Protein AF-A0A1U7H2M5-F1 (afdb_monomer_lite)

Foldseek 3Di:
DALDDDPVLVVQLVVQLVVCVVVVDDSVVSNVRSVVSSCVQWPCDPVSHTHGPCVVVVPVPPDPPDDDD

Structure (mmCIF, N/CA/C/O backbone):
data_AF-A0A1U7H2M5-F1
#
_entry.id   AF-A0A1U7H2M5-F1
#
loop_
_atom_site.group_PDB
_atom_site.id
_atom_site.type_symbol
_atom_site.label_atom_id
_atom_site.label_alt_id
_atom_site.label_comp_id
_atom_site.label_asym_id
_atom_site.label_entity_id
_atom_site.label_seq_id
_atom_site.pdbx_PDB_ins_code
_atom_site.Cartn_x
_atom_site.Cartn_y
_atom_site.Cartn_z
_atom_site.occupancy
_atom_site.B_iso_or_equiv
_atom_site.auth_seq_id
_atom_site.auth_comp_id
_atom_site.auth_asym_id
_atom_site.auth_atom_id
_atom_site.pdbx_PDB_model_num
ATOM 1 N N . MET A 1 1 ? 4.391 -4.861 20.488 1.00 37.22 1 MET A N 1
ATOM 2 C CA . MET A 1 1 ? 3.544 -5.446 19.429 1.00 37.22 1 MET A CA 1
ATOM 3 C C . MET A 1 1 ? 3.508 -4.438 18.299 1.00 37.22 1 MET A C 1
ATOM 5 O O . MET A 1 1 ? 3.281 -3.265 18.563 1.00 37.22 1 MET A O 1
ATOM 9 N N . LYS A 1 2 ? 3.971 -4.864 17.122 1.00 47.50 2 LYS A N 1
ATOM 10 C CA . LYS A 1 2 ? 4.244 -4.025 15.945 1.00 47.50 2 LYS A CA 1
ATOM 11 C C . LYS A 1 2 ? 2.942 -3.324 15.536 1.00 47.50 2 LYS A C 1
ATOM 13 O O . LYS A 1 2 ? 1.901 -3.934 15.679 1.00 47.50 2 LYS A O 1
ATOM 18 N N . GLY A 1 3 ? 2.974 -2.066 15.100 1.00 53.12 3 GLY A N 1
ATOM 19 C CA . GLY A 1 3 ? 1.805 -1.426 14.486 1.00 53.12 3 GLY A CA 1
ATOM 20 C C . GLY A 1 3 ? 1.497 -2.166 13.189 1.00 53.12 3 GLY A C 1
ATOM 21 O O . GLY A 1 3 ? 2.222 -2.012 12.210 1.00 53.12 3 GLY A O 1
ATOM 22 N N . GLU A 1 4 ? 0.542 -3.091 13.234 1.00 62.38 4 GLU A N 1
ATOM 23 C CA . GLU A 1 4 ? 0.363 -4.118 12.207 1.00 62.38 4 GLU A CA 1
ATOM 24 C C . GLU A 1 4 ? -0.348 -3.505 11.005 1.00 62.38 4 GLU A C 1
ATOM 26 O O . GLU A 1 4 ? -1.502 -3.086 11.100 1.00 62.38 4 GLU A O 1
ATOM 31 N N . LEU A 1 5 ? 0.357 -3.433 9.874 1.00 70.94 5 LEU A N 1
ATOM 32 C CA . LEU A 1 5 ? -0.284 -3.213 8.585 1.00 70.94 5 LEU A CA 1
ATOM 33 C C . LEU A 1 5 ? -1.353 -4.314 8.423 1.00 70.94 5 LEU A C 1
ATOM 35 O O . LEU A 1 5 ? -0.988 -5.491 8.528 1.00 70.94 5 LEU A O 1
ATOM 39 N N . PRO A 1 6 ? -2.635 -3.980 8.193 1.00 77.38 6 PRO A N 1
ATOM 40 C CA . PRO A 1 6 ? -3.685 -4.975 8.022 1.00 77.38 6 PRO A CA 1
ATOM 41 C C . PRO A 1 6 ? -3.331 -5.974 6.920 1.00 77.38 6 PRO A C 1
ATOM 43 O O . PRO A 1 6 ? -2.647 -5.631 5.952 1.00 77.38 6 PRO A O 1
ATOM 46 N N . GLN A 1 7 ? -3.827 -7.205 7.035 1.00 81.12 7 GLN A N 1
ATOM 47 C CA . GLN A 1 7 ? -3.555 -8.239 6.036 1.00 81.12 7 GLN A CA 1
ATOM 48 C C . GLN A 1 7 ? -4.021 -7.811 4.633 1.00 81.12 7 GLN A C 1
ATOM 50 O O . GLN A 1 7 ? -3.314 -8.039 3.656 1.00 81.12 7 GLN A O 1
ATOM 55 N N . GLU A 1 8 ? -5.149 -7.107 4.533 1.00 79.75 8 GLU A N 1
ATOM 56 C CA . GLU A 1 8 ? -5.634 -6.510 3.279 1.00 79.75 8 GLU A CA 1
ATOM 57 C C . GLU A 1 8 ? -4.649 -5.498 2.676 1.00 79.75 8 GLU A C 1
ATOM 59 O O . GLU A 1 8 ? -4.368 -5.538 1.480 1.00 79.75 8 GLU A O 1
ATOM 64 N N . ALA A 1 9 ? -4.040 -4.639 3.494 1.00 82.44 9 ALA A N 1
ATOM 65 C CA . ALA A 1 9 ? -3.029 -3.693 3.027 1.00 82.44 9 ALA A CA 1
ATOM 66 C C . ALA A 1 9 ? -1.765 -4.410 2.514 1.00 82.44 9 ALA A C 1
ATOM 68 O O . ALA A 1 9 ? -1.191 -4.001 1.503 1.00 82.44 9 ALA A O 1
ATOM 69 N N . GLN A 1 10 ? -1.358 -5.522 3.140 1.00 87.00 10 GLN A N 1
ATOM 70 C CA . GLN A 1 10 ? -0.277 -6.364 2.610 1.00 87.00 10 GLN A CA 1
ATOM 71 C C . GLN A 1 10 ? -0.648 -7.006 1.267 1.00 87.00 10 GLN A C 1
ATOM 73 O O . GLN A 1 10 ? 0.201 -7.101 0.380 1.00 87.00 10 GLN A O 1
ATOM 78 N N . GLN A 1 11 ? -1.905 -7.425 1.092 1.00 88.19 11 GLN A N 1
ATOM 79 C CA . GLN A 1 11 ? -2.384 -7.988 -0.173 1.00 88.19 11 GLN A CA 1
ATOM 80 C C . GLN A 1 11 ? -2.372 -6.945 -1.294 1.00 88.19 11 GLN A C 1
ATOM 82 O O . GLN A 1 11 ? -1.882 -7.237 -2.385 1.00 88.19 11 GLN A O 1
ATOM 87 N N . ILE A 1 12 ? -2.828 -5.719 -1.015 1.00 87.12 12 ILE A N 1
ATOM 88 C CA . ILE A 1 12 ? -2.773 -4.597 -1.964 1.00 87.12 12 ILE A CA 1
ATOM 89 C C . ILE A 1 12 ? -1.325 -4.299 -2.350 1.00 87.12 12 ILE A C 1
ATOM 91 O O . ILE A 1 12 ? -1.017 -4.175 -3.537 1.00 87.12 12 ILE A O 1
ATOM 95 N N . PHE A 1 13 ? -0.422 -4.250 -1.365 1.00 90.50 13 PHE A N 1
ATOM 96 C CA . PHE A 1 13 ? 1.003 -4.060 -1.615 1.00 90.50 13 PHE A CA 1
ATOM 97 C C . PHE A 1 13 ? 1.557 -5.143 -2.545 1.00 90.50 13 PHE A C 1
ATOM 99 O O . PHE A 1 13 ? 2.151 -4.825 -3.571 1.00 90.50 13 PHE A O 1
ATOM 106 N N . ALA A 1 14 ? 1.353 -6.420 -2.216 1.00 90.81 14 ALA A N 1
ATOM 107 C CA . ALA A 1 14 ? 1.896 -7.533 -2.990 1.00 90.81 14 ALA A CA 1
ATOM 108 C C . ALA A 1 14 ? 1.330 -7.579 -4.418 1.00 90.81 14 ALA A C 1
ATOM 110 O O . ALA A 1 14 ? 2.078 -7.835 -5.363 1.00 90.81 14 ALA A O 1
ATOM 111 N N . ALA A 1 15 ? 0.036 -7.294 -4.588 1.00 91.06 15 ALA A N 1
ATOM 112 C CA . ALA A 1 15 ? -0.611 -7.243 -5.894 1.00 91.06 15 ALA A CA 1
ATOM 113 C C . ALA A 1 15 ? -0.042 -6.112 -6.763 1.00 91.06 15 ALA A C 1
ATOM 115 O O . ALA A 1 15 ? 0.394 -6.366 -7.886 1.00 91.06 15 ALA A O 1
ATOM 116 N N . ALA A 1 16 ? 0.026 -4.890 -6.226 1.00 91.19 16 ALA A N 1
ATOM 117 C CA . ALA A 1 16 ? 0.571 -3.735 -6.934 1.00 91.19 16 ALA A CA 1
ATOM 118 C C . ALA A 1 16 ? 2.069 -3.901 -7.236 1.00 91.19 16 ALA A C 1
ATOM 120 O O . ALA A 1 16 ? 2.523 -3.589 -8.334 1.00 91.19 16 ALA A O 1
ATOM 121 N N . PHE A 1 17 ? 2.832 -4.464 -6.297 1.00 93.81 17 PHE A N 1
ATOM 122 C CA . PHE A 1 17 ? 4.256 -4.739 -6.468 1.00 93.81 17 PHE A CA 1
ATOM 123 C C . PHE A 1 17 ? 4.511 -5.777 -7.564 1.00 93.81 17 PHE A C 1
ATOM 125 O O . PHE A 1 17 ? 5.377 -5.585 -8.416 1.00 93.81 17 PHE A O 1
ATOM 132 N N . LYS A 1 18 ? 3.742 -6.873 -7.573 1.00 92.75 18 LYS A N 1
ATOM 133 C CA . LYS A 1 18 ? 3.846 -7.908 -8.608 1.00 92.75 18 LYS A CA 1
ATOM 134 C C . LYS A 1 18 ? 3.421 -7.377 -9.976 1.00 92.75 18 LYS A C 1
ATOM 136 O O . LYS A 1 18 ? 4.085 -7.684 -10.960 1.00 92.75 18 LYS A O 1
ATOM 141 N N . ALA A 1 19 ? 2.355 -6.578 -10.034 1.00 92.50 19 ALA A N 1
ATOM 142 C CA . ALA A 1 19 ? 1.901 -5.945 -11.269 1.00 92.50 19 ALA A CA 1
ATOM 143 C C . ALA A 1 19 ? 2.974 -5.008 -11.841 1.00 92.50 19 ALA A C 1
ATOM 145 O O . ALA A 1 19 ? 3.351 -5.158 -12.996 1.00 92.50 19 ALA A O 1
ATOM 146 N N . ALA A 1 20 ? 3.539 -4.122 -11.017 1.00 93.12 20 ALA A N 1
ATOM 147 C CA . ALA A 1 20 ? 4.581 -3.193 -11.444 1.00 93.12 20 ALA A CA 1
ATOM 148 C C . ALA A 1 20 ? 5.873 -3.905 -11.887 1.00 93.12 20 ALA A C 1
ATOM 150 O O . ALA A 1 20 ? 6.459 -3.535 -12.900 1.00 93.12 20 ALA A O 1
ATOM 151 N N . GLN A 1 21 ? 6.297 -4.965 -11.190 1.00 92.62 21 GLN A N 1
ATOM 152 C CA . GLN A 1 21 ? 7.421 -5.787 -11.656 1.00 92.62 21 GLN A CA 1
ATOM 153 C C . GLN A 1 21 ? 7.118 -6.494 -12.980 1.00 92.62 21 GLN A C 1
ATOM 155 O O . GLN A 1 21 ? 7.987 -6.579 -13.843 1.00 92.62 21 GLN A O 1
ATOM 160 N N . SER A 1 22 ? 5.890 -6.991 -13.156 1.00 92.81 22 SER A N 1
ATOM 161 C CA . SER A 1 22 ? 5.466 -7.610 -14.416 1.00 92.81 22 SER A CA 1
ATOM 162 C C . SER A 1 22 ? 5.429 -6.613 -15.576 1.00 92.81 22 SER A C 1
ATOM 164 O O . SER A 1 22 ? 5.598 -7.025 -16.718 1.00 92.81 22 SER A O 1
ATOM 166 N N . ASP A 1 23 ? 5.228 -5.328 -15.282 1.00 90.38 23 ASP A N 1
ATOM 167 C CA . ASP A 1 23 ? 5.282 -4.219 -16.241 1.00 90.38 23 ASP A CA 1
ATOM 168 C C . ASP A 1 23 ? 6.729 -3.829 -16.613 1.00 90.38 23 ASP A C 1
ATOM 170 O O . ASP A 1 23 ? 6.963 -3.001 -17.487 1.00 90.38 23 ASP A O 1
ATOM 174 N N . GLY A 1 24 ? 7.727 -4.446 -15.967 1.00 92.12 24 GLY A N 1
ATOM 175 C CA . GLY A 1 24 ? 9.145 -4.165 -16.187 1.00 92.12 24 GLY A CA 1
ATOM 176 C C . GLY A 1 24 ? 9.698 -3.026 -15.328 1.00 92.12 24 GLY A C 1
ATOM 177 O O . GLY A 1 24 ? 10.793 -2.539 -15.610 1.00 92.12 24 GLY A O 1
ATOM 178 N N . MET A 1 25 ? 8.987 -2.591 -14.277 1.00 92.19 25 MET A N 1
ATOM 179 C CA . MET A 1 25 ? 9.533 -1.609 -13.337 1.00 92.19 25 MET A CA 1
ATOM 180 C C . MET A 1 25 ? 10.654 -2.197 -12.477 1.00 92.19 25 MET A C 1
ATOM 182 O O . MET A 1 25 ? 10.568 -3.324 -11.986 1.00 92.19 25 MET A O 1
ATOM 186 N N . SER A 1 26 ? 11.660 -1.366 -12.192 1.00 93.56 26 SER A N 1
ATOM 187 C CA . SER A 1 26 ? 12.661 -1.644 -11.161 1.00 93.56 26 SER A CA 1
ATOM 188 C C . SER A 1 26 ? 12.004 -1.855 -9.796 1.00 93.56 26 SER A C 1
ATOM 190 O O . SER A 1 26 ? 10.986 -1.234 -9.482 1.00 93.56 26 SER A O 1
ATOM 192 N N . GLU A 1 27 ? 12.630 -2.676 -8.951 1.00 89.75 27 GLU A N 1
ATOM 193 C CA . GLU A 1 27 ? 12.133 -3.015 -7.610 1.00 89.75 27 GLU A CA 1
ATOM 194 C C . GLU A 1 27 ? 11.749 -1.773 -6.787 1.00 89.75 27 GLU A C 1
ATOM 196 O O . GLU A 1 27 ? 10.714 -1.748 -6.122 1.00 89.75 27 GLU A O 1
ATOM 201 N N . GLU A 1 28 ? 12.557 -0.718 -6.870 1.00 92.44 28 GLU A N 1
ATOM 202 C CA . GLU A 1 28 ? 12.331 0.554 -6.183 1.00 92.44 28 GLU A CA 1
ATOM 203 C C . GLU A 1 28 ? 11.053 1.256 -6.669 1.00 92.44 28 GLU A C 1
ATOM 205 O O . GLU A 1 28 ? 10.240 1.692 -5.852 1.00 92.44 28 GLU A O 1
ATOM 210 N N . GLY A 1 29 ? 10.830 1.300 -7.986 1.00 93.81 29 GLY A N 1
ATOM 211 C CA . GLY A 1 29 ? 9.629 1.884 -8.590 1.00 93.81 29 GLY A CA 1
ATOM 212 C C . GLY A 1 29 ? 8.378 1.068 -8.274 1.00 93.81 29 GLY A C 1
ATOM 213 O O . GLY A 1 29 ? 7.372 1.613 -7.817 1.00 93.81 29 GLY A O 1
ATOM 214 N N . ALA A 1 30 ? 8.471 -0.258 -8.397 1.00 94.19 30 ALA A N 1
ATOM 215 C CA . ALA A 1 30 ? 7.392 -1.170 -8.032 1.00 94.19 30 ALA A CA 1
ATOM 216 C C . ALA A 1 30 ? 7.010 -1.031 -6.551 1.00 94.19 30 ALA A C 1
ATOM 218 O O . ALA A 1 30 ? 5.829 -1.008 -6.200 1.00 94.19 30 ALA A O 1
ATOM 219 N N . ARG A 1 31 ? 8.006 -0.880 -5.669 1.00 93.06 31 ARG A N 1
ATOM 220 C CA . ARG A 1 31 ? 7.801 -0.652 -4.235 1.00 93.06 31 ARG A CA 1
ATOM 221 C C . ARG A 1 31 ? 7.119 0.688 -3.969 1.00 93.06 31 ARG A C 1
ATOM 223 O O . ARG A 1 31 ? 6.240 0.745 -3.110 1.00 93.06 31 ARG A O 1
ATOM 230 N N . GLN A 1 32 ? 7.485 1.752 -4.686 1.00 93.19 32 GLN A N 1
ATOM 231 C CA . GLN A 1 32 ? 6.819 3.051 -4.558 1.00 93.19 32 GLN A CA 1
ATOM 232 C C . GLN A 1 32 ? 5.355 3.001 -5.004 1.00 93.19 32 GLN A C 1
ATOM 234 O O . GLN A 1 32 ? 4.494 3.478 -4.266 1.00 93.19 32 GLN A O 1
ATOM 239 N N . ILE A 1 33 ? 5.056 2.384 -6.152 1.00 91.50 33 ILE A N 1
ATOM 240 C CA . ILE A 1 33 ? 3.682 2.191 -6.651 1.00 91.50 33 ILE A CA 1
ATOM 241 C C . ILE A 1 33 ? 2.848 1.387 -5.648 1.00 91.50 33 ILE A C 1
ATOM 243 O O . ILE A 1 33 ? 1.720 1.763 -5.313 1.00 91.50 33 ILE A O 1
ATOM 247 N N . ALA A 1 34 ? 3.417 0.304 -5.119 1.00 91.88 34 ALA A N 1
ATOM 248 C CA . ALA A 1 34 ? 2.756 -0.534 -4.132 1.00 91.88 34 ALA A CA 1
ATOM 249 C C . ALA A 1 34 ? 2.446 0.229 -2.836 1.00 91.88 34 ALA A C 1
ATOM 251 O O . ALA A 1 34 ? 1.312 0.200 -2.360 1.00 91.88 34 ALA A O 1
ATOM 252 N N . TRP A 1 35 ? 3.410 0.985 -2.300 1.00 90.31 35 TRP A N 1
ATOM 253 C CA . TRP A 1 35 ? 3.174 1.836 -1.131 1.00 90.31 35 TRP A CA 1
ATOM 254 C C . TRP A 1 35 ? 2.177 2.958 -1.400 1.00 90.31 35 TRP A C 1
ATOM 256 O O . TRP A 1 35 ? 1.412 3.300 -0.503 1.00 90.31 35 TRP A O 1
ATOM 266 N N . ASN A 1 36 ? 2.160 3.525 -2.607 1.00 90.31 36 ASN A N 1
ATOM 267 C CA . ASN A 1 36 ? 1.176 4.532 -2.991 1.00 90.31 36 ASN A CA 1
ATOM 268 C C . ASN A 1 36 ? -0.240 3.935 -2.982 1.00 90.31 36 ASN A C 1
ATOM 270 O O . ASN A 1 36 ? -1.141 4.509 -2.380 1.00 90.31 36 ASN A O 1
ATOM 274 N N . SER A 1 37 ? -0.399 2.722 -3.522 1.00 88.06 37 SER A N 1
ATOM 275 C CA . SER A 1 37 ? -1.674 1.991 -3.519 1.00 88.06 37 SER A CA 1
ATOM 276 C C . SER A 1 37 ? -2.172 1.707 -2.099 1.00 88.06 37 SER A C 1
ATOM 278 O O . SER A 1 37 ? -3.343 1.934 -1.797 1.00 88.06 37 SER A O 1
ATOM 280 N N . VAL A 1 38 ? -1.276 1.276 -1.203 1.00 87.38 38 VAL A N 1
ATOM 281 C CA . VAL A 1 38 ? -1.603 1.095 0.219 1.00 87.38 38 VAL A CA 1
ATOM 282 C C . VAL A 1 38 ? -1.999 2.418 0.859 1.00 87.38 38 VAL A C 1
ATOM 284 O O . VAL A 1 38 ? -3.038 2.468 1.498 1.00 87.38 38 VAL A O 1
ATOM 287 N N . LYS A 1 39 ? -1.229 3.493 0.654 1.00 85.31 39 LYS A N 1
ATOM 288 C CA . LYS A 1 39 ? -1.512 4.827 1.215 1.00 85.31 39 LYS A CA 1
ATOM 289 C C . LYS A 1 39 ? -2.798 5.462 0.680 1.00 85.31 39 LYS A C 1
ATOM 291 O O . LYS A 1 39 ? -3.390 6.317 1.333 1.00 85.31 39 LYS A O 1
ATOM 296 N N . ASN A 1 40 ? -3.222 5.067 -0.516 1.00 85.12 40 ASN A N 1
ATOM 297 C CA . ASN A 1 40 ? -4.482 5.514 -1.090 1.00 85.12 40 ASN A CA 1
ATOM 298 C C . ASN A 1 40 ? -5.683 4.891 -0.359 1.00 85.12 40 ASN A C 1
ATOM 300 O O . ASN A 1 40 ? -6.679 5.570 -0.128 1.00 85.12 40 ASN A O 1
ATOM 304 N N . GLN A 1 41 ? -5.561 3.619 0.033 1.00 82.44 41 GLN A N 1
ATOM 305 C CA . GLN A 1 41 ? -6.613 2.844 0.703 1.00 82.44 41 GLN A CA 1
ATOM 306 C C . GLN A 1 41 ? -6.525 2.894 2.236 1.00 82.44 41 GLN A C 1
ATOM 308 O O . GLN A 1 41 ? -7.529 2.732 2.922 1.00 82.44 41 GLN A O 1
ATOM 313 N N . TYR A 1 42 ? -5.338 3.126 2.788 1.00 84.25 42 TYR A N 1
ATOM 314 C CA . TYR A 1 42 ? -5.052 3.167 4.217 1.00 84.25 42 TYR A CA 1
ATOM 315 C C . TYR A 1 42 ? -4.231 4.406 4.546 1.00 84.25 42 TYR A C 1
ATOM 317 O O . TYR A 1 42 ? -3.243 4.708 3.888 1.00 84.25 42 TYR A O 1
ATOM 325 N N . GLU A 1 43 ? -4.594 5.093 5.613 1.00 84.81 43 GLU A N 1
ATOM 326 C CA . GLU A 1 43 ? -3.865 6.234 6.137 1.00 84.81 43 GLU A CA 1
ATOM 327 C C . GLU A 1 43 ? -3.075 5.822 7.381 1.00 84.81 43 GLU A C 1
ATOM 329 O O . GLU A 1 43 ? -3.572 5.083 8.236 1.00 84.81 43 GLU A O 1
ATOM 334 N N . GLU A 1 44 ? -1.829 6.283 7.488 1.00 80.81 44 GLU A N 1
ATOM 335 C CA . GLU A 1 44 ? -1.061 6.135 8.722 1.00 80.81 44 GLU A CA 1
ATOM 336 C C . GLU A 1 44 ? -1.596 7.143 9.746 1.00 80.81 44 GLU A C 1
ATOM 338 O O . GLU A 1 44 ? -1.387 8.350 9.628 1.00 80.81 44 GLU A O 1
ATOM 343 N N . GLY A 1 45 ? -2.325 6.638 10.737 1.00 76.31 45 GLY A N 1
ATOM 344 C CA . GLY A 1 45 ? -2.834 7.424 11.849 1.00 76.31 45 GLY A CA 1
ATOM 345 C C . GLY A 1 45 ? -1.719 7.837 12.805 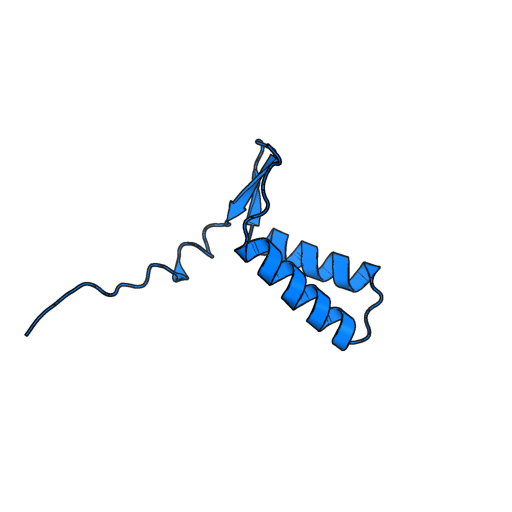1.00 76.31 45 GLY A C 1
ATOM 346 O O . GLY A 1 45 ? -0.662 7.203 12.888 1.00 76.31 45 GLY A O 1
ATOM 347 N N . SER A 1 46 ? -1.980 8.883 13.589 1.00 76.25 46 SER A N 1
ATOM 348 C CA . SER A 1 46 ? -1.026 9.448 14.555 1.00 76.25 46 SER A CA 1
ATOM 349 C C . SER A 1 46 ? -0.511 8.437 15.592 1.00 76.25 46 SER A C 1
ATOM 351 O O . SER A 1 46 ? 0.565 8.624 16.155 1.00 76.25 46 SER A O 1
ATOM 353 N N . ASP A 1 47 ? -1.224 7.329 15.795 1.00 75.38 47 ASP A N 1
ATOM 354 C CA . ASP A 1 47 ? -0.845 6.204 16.655 1.00 75.38 47 ASP A CA 1
ATOM 355 C C . ASP A 1 47 ? 0.180 5.235 16.030 1.00 75.38 47 ASP A C 1
ATOM 357 O O . ASP A 1 47 ? 0.430 4.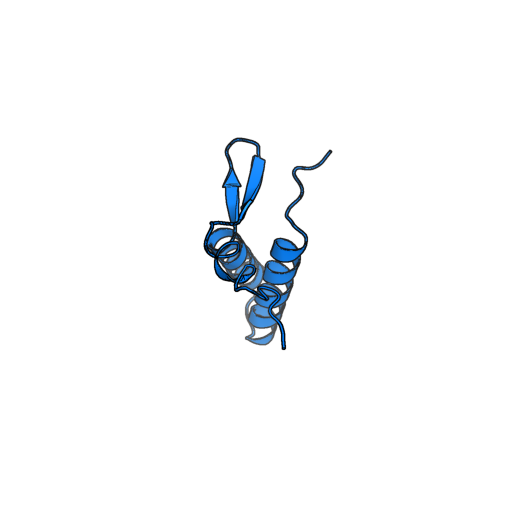161 16.586 1.00 75.38 47 ASP A O 1
ATOM 361 N N . ARG A 1 48 ? 0.757 5.563 14.861 1.00 70.75 48 ARG A N 1
ATOM 362 C CA . ARG A 1 48 ? 1.544 4.634 14.016 1.00 70.75 48 ARG A CA 1
ATOM 363 C C . ARG A 1 48 ? 0.761 3.371 13.642 1.00 70.75 48 ARG A C 1
ATOM 365 O O . A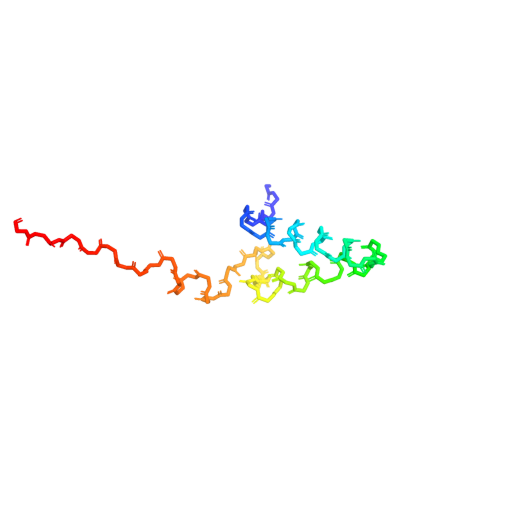RG A 1 48 ? 1.330 2.289 13.473 1.00 70.75 48 ARG A O 1
ATOM 372 N N . LYS A 1 49 ? -0.562 3.502 13.559 1.00 76.81 49 LYS A N 1
ATOM 373 C CA . LYS A 1 49 ? -1.487 2.455 13.129 1.00 76.81 49 LYS A CA 1
ATOM 374 C C . LYS A 1 49 ? -2.035 2.823 11.768 1.00 76.81 49 LYS A C 1
ATOM 376 O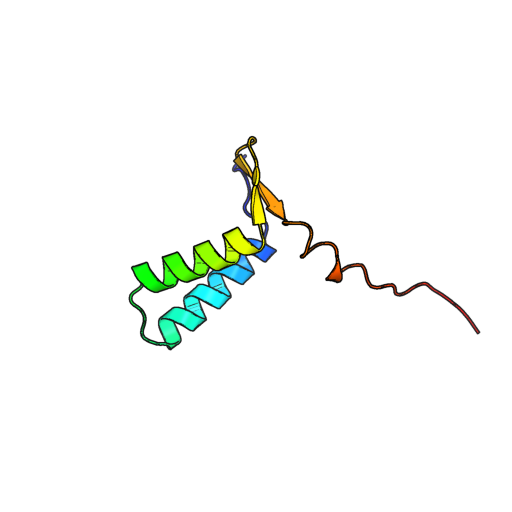 O . LYS A 1 49 ? -2.303 3.986 11.500 1.00 76.81 49 LYS A O 1
ATOM 381 N N . TRP A 1 50 ? -2.214 1.825 10.921 1.00 80.56 50 TRP A N 1
ATOM 382 C CA . TRP A 1 50 ? -2.825 2.023 9.618 1.00 80.56 50 TRP A CA 1
ATOM 383 C C . TRP A 1 50 ? -4.336 1.905 9.753 1.00 80.56 50 TRP A C 1
ATOM 385 O O . TRP A 1 50 ? -4.846 0.893 10.234 1.00 80.56 50 TRP A O 1
ATOM 395 N N . HIS A 1 51 ? -5.045 2.942 9.333 1.00 78.88 51 HIS A N 1
ATOM 396 C CA . HIS A 1 51 ? -6.497 3.000 9.330 1.00 78.88 51 HIS A CA 1
ATOM 397 C C . HIS A 1 51 ? -6.980 2.943 7.890 1.00 78.88 51 HIS A C 1
ATOM 399 O O . HIS A 1 51 ? -6.500 3.700 7.054 1.00 78.88 51 HIS A O 1
ATOM 405 N N . ALA A 1 52 ? -7.921 2.051 7.581 1.00 78.75 52 ALA A N 1
ATOM 406 C CA . ALA A 1 52 ? -8.547 2.047 6.266 1.00 78.75 52 ALA A CA 1
ATOM 407 C C . ALA A 1 52 ? -9.220 3.406 6.038 1.00 78.75 52 ALA A C 1
ATOM 409 O O . ALA A 1 52 ? -10.069 3.830 6.828 1.00 78.75 52 ALA A O 1
ATOM 410 N N . LYS A 1 53 ? -8.832 4.095 4.966 1.00 75.81 53 LYS A N 1
ATOM 411 C CA . LYS A 1 53 ? -9.530 5.283 4.492 1.00 75.81 53 LYS A CA 1
ATOM 412 C C . LYS A 1 53 ? -10.926 4.793 4.116 1.00 75.81 53 LYS A C 1
ATOM 414 O O . LYS A 1 53 ? -11.043 3.810 3.391 1.00 75.81 53 LYS A O 1
ATOM 419 N N . GLY A 1 54 ? -11.971 5.398 4.683 1.00 58.25 54 GLY A N 1
ATOM 420 C CA . GLY A 1 54 ? -13.336 4.841 4.768 1.00 58.25 54 GLY A CA 1
ATOM 421 C C . GLY A 1 54 ? -14.030 4.419 3.459 1.00 58.25 54 GLY A C 1
ATOM 422 O O . GLY A 1 54 ? -15.171 3.974 3.493 1.00 58.25 54 GLY A O 1
ATOM 423 N N . GLU A 1 55 ? -13.364 4.505 2.311 1.00 53.84 55 GLU A N 1
ATOM 424 C CA . GLU A 1 55 ? -13.8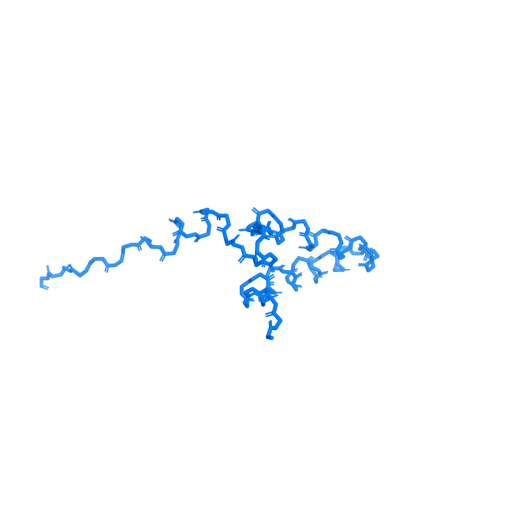05 3.915 1.049 1.00 53.84 55 GLU A CA 1
ATOM 425 C C . GLU A 1 55 ? -13.756 2.371 1.066 1.00 53.84 55 GLU A C 1
ATOM 427 O O . GLU A 1 55 ? -14.626 1.734 0.473 1.00 53.84 55 GLU A O 1
ATOM 432 N N . VAL A 1 56 ? -12.828 1.755 1.820 1.00 53.03 56 VAL A N 1
ATOM 433 C CA . VAL A 1 56 ? -12.762 0.282 1.981 1.00 53.03 56 VAL A CA 1
ATOM 434 C C . VAL A 1 56 ? -13.915 -0.237 2.848 1.00 53.03 56 VAL A C 1
ATOM 436 O O . VAL A 1 56 ? -14.484 -1.296 2.581 1.00 53.03 56 VAL A O 1
ATOM 439 N N . THR A 1 57 ? -14.326 0.529 3.865 1.00 48.50 57 THR A N 1
ATOM 440 C CA . THR A 1 57 ? -15.457 0.150 4.725 1.00 48.50 57 THR A CA 1
ATOM 441 C C . THR A 1 57 ? -16.806 0.412 4.064 1.00 48.50 57 THR A C 1
ATOM 443 O O . THR A 1 57 ? -17.759 -0.284 4.399 1.00 48.50 57 THR A O 1
ATOM 446 N N . ALA A 1 58 ? -16.882 1.324 3.085 1.00 46.00 58 ALA A N 1
ATOM 447 C CA . ALA A 1 58 ? -18.115 1.642 2.365 1.00 46.00 58 ALA A CA 1
ATOM 448 C C . ALA A 1 58 ? -18.588 0.542 1.388 1.00 46.00 58 ALA A C 1
ATOM 450 O O . ALA A 1 58 ? -19.765 0.501 1.028 1.00 46.00 58 ALA A O 1
ATOM 451 N N . GLN A 1 59 ? -17.703 -0.361 0.942 1.00 49.09 59 GLN A N 1
ATOM 452 C CA . GLN A 1 59 ? -18.045 -1.355 -0.092 1.00 49.09 59 GLN A CA 1
ATOM 453 C C . GLN A 1 59 ? -18.195 -2.794 0.425 1.00 49.09 59 GLN A C 1
ATOM 455 O O . GLN A 1 59 ? -18.845 -3.601 -0.235 1.00 49.09 59 GLN A O 1
ATOM 460 N N . HIS A 1 60 ? -17.709 -3.117 1.629 1.00 49.62 60 HIS A N 1
ATOM 461 C CA . HIS A 1 60 ? -17.896 -4.449 2.233 1.00 49.62 60 HIS A CA 1
ATOM 462 C C . HIS A 1 60 ? -19.143 -4.592 3.118 1.00 49.62 60 HIS A C 1
ATOM 464 O O . HIS A 1 60 ? -19.423 -5.676 3.624 1.00 49.62 60 HIS A O 1
ATOM 470 N N . HIS A 1 61 ? -19.936 -3.530 3.269 1.00 46.50 6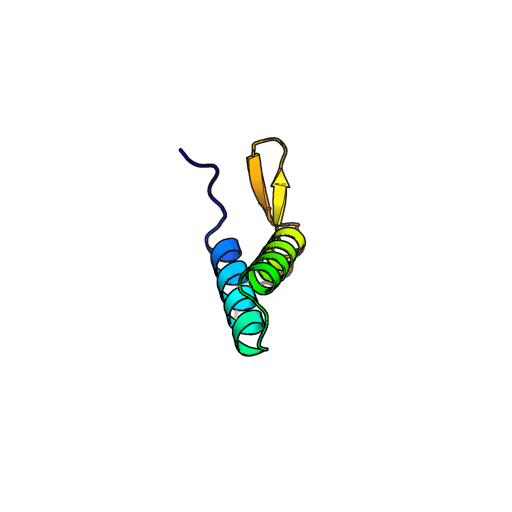1 HIS A N 1
ATOM 471 C CA . HIS A 1 61 ? -21.234 -3.580 3.943 1.00 46.50 61 HIS A CA 1
ATOM 472 C C . HIS A 1 61 ? -22.404 -3.273 2.997 1.00 46.50 61 HIS A C 1
ATOM 474 O O . HIS A 1 61 ? -23.392 -2.659 3.392 1.00 46.50 61 HIS A O 1
ATOM 480 N N . LYS A 1 62 ? -22.343 -3.718 1.734 1.00 45.25 62 LYS A N 1
ATOM 481 C CA . LYS A 1 62 ? -23.567 -3.825 0.932 1.00 45.25 62 LYS A CA 1
ATOM 482 C C . LYS A 1 62 ? -24.325 -5.086 1.357 1.00 45.25 62 LYS A C 1
ATOM 484 O O . LYS A 1 62 ? -24.098 -6.168 0.835 1.00 45.25 62 LYS A O 1
ATOM 489 N N . ALA A 1 63 ? -25.181 -4.897 2.357 1.00 46.72 63 ALA A N 1
ATOM 490 C CA . ALA A 1 63 ? -26.431 -5.606 2.611 1.00 46.72 63 ALA A CA 1
ATOM 491 C C . ALA A 1 63 ? -26.609 -6.979 1.926 1.00 46.72 63 ALA A C 1
ATOM 493 O O . ALA A 1 63 ? -27.060 -7.060 0.785 1.00 46.72 63 ALA A O 1
ATOM 494 N N . VAL A 1 64 ? -26.434 -8.056 2.691 1.00 51.56 64 VAL A N 1
ATOM 495 C CA . VAL A 1 64 ? -27.434 -9.132 2.665 1.00 51.56 64 VAL A CA 1
ATOM 496 C C . VAL A 1 64 ? -28.271 -8.952 3.924 1.00 51.56 64 VAL A C 1
ATOM 498 O O . VAL A 1 64 ? -28.028 -9.551 4.967 1.00 51.56 64 VAL A O 1
ATOM 501 N N . THR A 1 65 ? -29.219 -8.021 3.843 1.00 48.78 65 THR A N 1
ATOM 502 C CA . THR A 1 65 ? -30.356 -7.987 4.756 1.00 48.78 65 THR A CA 1
ATOM 503 C C . THR A 1 65 ? -31.173 -9.239 4.479 1.00 48.78 65 THR A C 1
ATOM 505 O O . THR A 1 65 ? -31.681 -9.434 3.379 1.00 48.78 65 THR A O 1
ATOM 508 N N . SER A 1 66 ? -31.256 -10.092 5.489 1.00 52.16 66 SER A N 1
ATOM 509 C CA . SER A 1 66 ? -32.204 -11.187 5.600 1.00 52.16 66 SER A CA 1
ATOM 510 C C . SER A 1 66 ? -33.632 -10.720 5.287 1.00 52.16 66 SER A C 1
ATOM 512 O O . SER A 1 66 ? -34.101 -9.730 5.841 1.00 52.16 66 SER A O 1
ATOM 514 N N . GLY A 1 67 ? -34.331 -11.465 4.437 1.00 47.88 67 GLY A N 1
ATOM 515 C CA . GLY A 1 67 ? -35.759 -11.329 4.140 1.00 47.88 67 GLY A CA 1
ATOM 516 C C . GLY A 1 67 ? -36.032 -12.150 2.882 1.00 47.88 67 GLY A C 1
ATOM 517 O O . GLY A 1 67 ? -35.584 -11.779 1.810 1.00 47.88 67 GLY A O 1
ATOM 518 N N . GLY A 1 68 ? -36.574 -13.360 2.943 1.00 51.34 68 GLY A N 1
ATOM 519 C CA . GLY A 1 68 ? -37.782 -13.743 3.654 1.00 51.34 68 GLY A CA 1
ATOM 520 C C . GLY A 1 68 ? -38.884 -13.882 2.607 1.00 51.34 68 GLY A C 1
ATOM 521 O O . GLY A 1 68 ? -39.436 -12.866 2.198 1.00 51.34 68 GLY A O 1
ATOM 522 N N . ASN A 1 69 ? -39.139 -15.113 2.157 1.00 48.06 69 ASN A N 1
ATOM 523 C CA . ASN A 1 69 ? -40.457 -15.635 1.781 1.00 48.06 69 ASN A CA 1
ATOM 524 C C . ASN A 1 69 ? -40.383 -17.159 1.651 1.00 48.06 69 ASN A C 1
ATOM 526 O O . ASN A 1 69 ? -39.496 -17.626 0.902 1.00 48.06 69 ASN A O 1
#

Sequence (69 aa):
MKGELPQEAQQIFAAAFKAAQSDGMSEEGARQIAWNSVKNQYEEGSDRKWHAKGEVTAQHHKAVTSGGN

Radius of gyration: 15.79 Å; chains: 1; bounding box: 53×25×36 Å

InterPro domains:
  IPR009317 ChaB [PF06150] (3-53)
  IPR037205 ChaB superfamily [G3DSA:1.10.1740.70] (1-54)
  IPR037205 ChaB superfamily [SSF140376] (2-52)

Organism: NCBI:txid210994

pLDDT: mean 75.77, std 17.72, range [37.22, 94.19]

Secondary structure (DSSP, 8-state):
------HHHHHHHHHHHHHHHHTT--HHHHHHHHHHHHHHHEEE-TTS-EEE-THHHHHTT--------